Protein AF-A0A1W2FFI4-F1 (afdb_monomer_lite)

Sequence (174 aa):
MKVTRVAYSRNLNTGKYARLLEQARRLGRVRSEVWQRYGSVSGARLSDRQIRDRWMAVGIATQFGVLANAWKETVRDAVADITANRAAAKTQARKAVNRRVADTAERKRLFAALKTDTWAEDPLLSRRMRKHWKRGRNRTHNQIVVRSDQYRTFTLTDGGKTSGSPFPAWNGAS

Secondary structure (DSSP, 8-state):
---------SS--HHHHHHHHHHHHHHHHHHHHHHHHHSSGGGTT--HHHHHHHHHHHTGGGGG-S-HHHHHHHHHHHHHHHHHHHHHHHHHHHHHHHHH---HHHHHHHHHHHHTT-TTTSHHHHHHHHHHS--------S-----GGGS------TTS---SPPPPP-----

Radius of gyration: 21.82 Å; chains: 1; bounding box: 56×47×59 Å

pLDDT: mean 83.12, std 17.47, range [33.25, 96.94]

Structure (mmCIF, N/CA/C/O backbone):
data_AF-A0A1W2FFI4-F1
#
_entry.id   AF-A0A1W2FFI4-F1
#
loop_
_atom_site.group_PDB
_atom_site.id
_atom_site.type_symbol
_atom_site.label_atom_id
_atom_site.label_alt_id
_atom_site.label_comp_id
_atom_site.label_asym_id
_atom_site.label_entity_id
_atom_site.label_seq_id
_atom_site.pdbx_PDB_ins_code
_atom_site.Cartn_x
_atom_site.Cartn_y
_atom_site.Cartn_z
_atom_site.occupancy
_atom_site.B_iso_or_equiv
_atom_site.auth_seq_id
_atom_site.auth_comp_id
_atom_site.auth_asym_id
_atom_site.auth_atom_id
_atom_site.pdbx_PDB_model_num
ATOM 1 N N . MET A 1 1 ? 14.562 14.686 5.578 1.00 40.00 1 MET A N 1
ATOM 2 C CA . MET A 1 1 ? 13.369 14.995 4.756 1.00 40.00 1 MET A CA 1
ATOM 3 C C . MET A 1 1 ? 13.517 14.286 3.409 1.00 40.00 1 MET A C 1
ATOM 5 O O . MET A 1 1 ? 14.504 14.541 2.736 1.00 40.00 1 MET A O 1
ATOM 9 N N . LYS A 1 2 ? 12.637 13.338 3.044 1.00 54.44 2 LYS A N 1
ATOM 10 C CA . LYS A 1 2 ? 12.670 12.690 1.715 1.00 54.44 2 LYS A CA 1
ATOM 11 C C . LYS A 1 2 ? 11.795 13.507 0.765 1.00 54.44 2 LYS A C 1
ATOM 13 O O . LYS A 1 2 ? 10.609 13.654 1.034 1.00 54.44 2 LYS A O 1
ATOM 18 N N . VAL A 1 3 ? 12.380 14.058 -0.295 1.00 64.06 3 VAL A N 1
ATOM 19 C CA . VAL A 1 3 ? 11.657 14.840 -1.309 1.00 64.06 3 VAL A CA 1
ATOM 20 C C . VAL A 1 3 ? 11.534 13.991 -2.567 1.00 64.06 3 VAL A C 1
ATOM 22 O O . VAL A 1 3 ? 12.546 13.650 -3.176 1.00 64.06 3 VAL A O 1
ATOM 25 N N . THR A 1 4 ? 10.307 13.659 -2.962 1.00 67.44 4 THR A N 1
ATOM 26 C CA . THR A 1 4 ? 10.036 13.086 -4.285 1.00 67.44 4 THR A CA 1
ATOM 27 C C . THR A 1 4 ? 10.002 14.227 -5.294 1.00 67.44 4 THR A C 1
ATOM 29 O O . THR A 1 4 ? 9.226 15.167 -5.135 1.00 67.44 4 THR A O 1
ATOM 32 N N . ARG A 1 5 ? 10.851 14.165 -6.324 1.00 72.31 5 ARG A N 1
ATOM 33 C CA . ARG A 1 5 ? 10.857 15.128 -7.433 1.00 72.31 5 ARG A CA 1
ATOM 34 C C . ARG A 1 5 ? 10.353 14.445 -8.698 1.00 72.31 5 ARG A C 1
ATOM 36 O O . ARG A 1 5 ? 10.756 13.321 -8.986 1.00 72.31 5 ARG A O 1
ATOM 43 N N . VAL A 1 6 ? 9.492 15.128 -9.448 1.00 74.81 6 VAL A N 1
ATOM 44 C CA . VAL A 1 6 ? 9.069 14.692 -10.784 1.00 74.81 6 VAL A CA 1
ATOM 45 C C . VAL A 1 6 ? 10.011 15.331 -11.798 1.00 74.81 6 VAL A C 1
ATOM 47 O O . VAL A 1 6 ? 10.161 16.550 -11.814 1.00 74.81 6 VAL A O 1
ATOM 50 N N . ALA A 1 7 ? 10.668 14.508 -12.612 1.00 72.56 7 ALA A N 1
ATOM 51 C CA . ALA A 1 7 ? 11.535 14.964 -13.692 1.00 72.56 7 ALA A CA 1
ATOM 52 C C . ALA A 1 7 ? 10.810 14.843 -15.036 1.00 72.56 7 ALA A C 1
ATOM 54 O O . ALA A 1 7 ? 10.110 13.859 -15.279 1.00 72.56 7 ALA A O 1
ATOM 55 N N . TYR A 1 8 ? 11.020 15.824 -15.914 1.00 72.50 8 TYR A N 1
ATOM 56 C CA . TYR A 1 8 ? 10.478 15.843 -17.271 1.00 72.50 8 TYR A CA 1
ATOM 57 C C . TYR A 1 8 ? 11.622 15.747 -18.281 1.00 72.50 8 TYR A C 1
ATOM 59 O O . TYR A 1 8 ? 12.660 16.385 -18.115 1.00 72.50 8 TYR A O 1
ATOM 67 N N . SER A 1 9 ? 11.440 14.954 -19.336 1.00 71.94 9 SER A N 1
ATOM 68 C CA . SER A 1 9 ? 12.376 14.899 -20.462 1.00 71.94 9 SER A CA 1
ATOM 69 C C . SER A 1 9 ? 11.948 15.866 -21.564 1.00 71.94 9 SER A C 1
ATOM 71 O O . SER A 1 9 ? 10.772 15.884 -21.925 1.00 71.94 9 SER A O 1
ATOM 73 N N . ARG A 1 10 ? 12.899 16.588 -22.164 1.00 75.06 10 ARG A N 1
ATOM 74 C CA . ARG A 1 10 ? 12.689 17.394 -23.378 1.00 75.06 10 ARG A CA 1
ATOM 75 C C . ARG A 1 10 ? 13.380 16.712 -24.563 1.00 75.06 10 ARG A C 1
ATOM 77 O O . ARG A 1 10 ? 14.497 16.230 -24.407 1.00 75.06 10 ARG A O 1
ATOM 84 N N . ASN A 1 11 ? 12.722 16.667 -25.724 1.00 78.25 11 ASN A N 1
ATOM 85 C CA . ASN A 1 11 ? 13.276 16.160 -26.993 1.00 78.25 11 ASN A CA 1
ATOM 86 C C . ASN A 1 11 ? 13.842 14.728 -26.930 1.00 78.25 11 ASN A C 1
ATOM 88 O O . ASN A 1 11 ? 14.919 14.438 -27.454 1.00 78.25 11 ASN A O 1
ATOM 92 N N . LEU A 1 12 ? 13.131 13.810 -26.271 1.00 82.19 12 LEU A N 1
ATOM 93 C CA . LEU A 1 12 ? 13.560 12.417 -26.223 1.00 82.19 12 LEU A CA 1
ATOM 94 C C . LEU A 1 12 ? 13.360 11.756 -27.596 1.00 82.19 12 LEU A C 1
ATOM 96 O O . LEU A 1 12 ? 12.261 11.777 -28.139 1.00 82.19 12 LEU A O 1
ATOM 100 N N . ASN A 1 13 ? 14.412 11.135 -2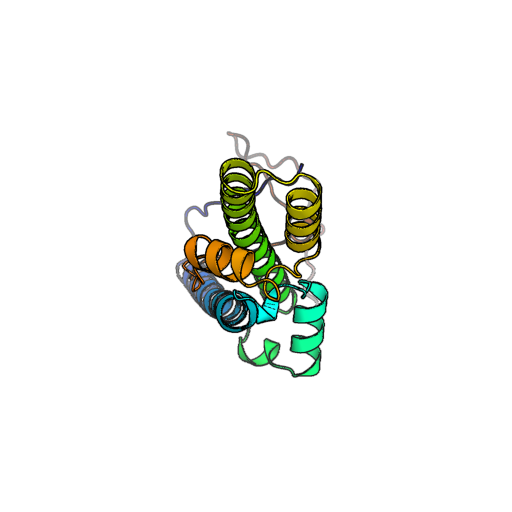8.133 1.00 89.75 13 ASN A N 1
ATOM 101 C CA . ASN A 1 13 ? 14.318 10.333 -29.355 1.00 89.75 13 ASN A CA 1
ATOM 102 C C . ASN A 1 13 ? 13.207 9.269 -29.223 1.00 89.75 13 ASN A C 1
ATOM 104 O O . ASN A 1 13 ? 13.122 8.593 -28.193 1.00 89.75 13 ASN A O 1
ATOM 108 N N . THR A 1 14 ? 12.412 9.081 -30.278 1.00 89.44 14 THR A N 1
ATOM 109 C CA . THR A 1 14 ? 11.262 8.162 -30.323 1.00 89.44 14 THR A CA 1
ATOM 110 C C . THR A 1 14 ? 11.589 6.747 -29.843 1.00 89.44 14 THR A C 1
ATOM 112 O O . THR A 1 14 ? 10.846 6.179 -29.046 1.00 89.44 14 THR A O 1
ATOM 115 N N . GLY A 1 15 ? 12.732 6.186 -30.244 1.00 91.81 15 GLY A N 1
ATOM 116 C CA . GLY A 1 15 ? 13.164 4.856 -29.809 1.00 91.81 15 GLY A CA 1
ATOM 117 C C . GLY A 1 15 ? 13.498 4.799 -28.315 1.00 91.81 15 GLY A C 1
ATOM 118 O O . GLY A 1 15 ? 13.132 3.846 -27.625 1.00 91.81 15 GLY A O 1
ATOM 119 N N . LYS A 1 16 ? 14.136 5.845 -27.772 1.00 88.50 16 LYS A N 1
ATOM 120 C CA . LYS A 1 16 ? 14.391 5.950 -26.323 1.00 88.50 16 LYS A CA 1
ATOM 121 C C . LYS A 1 16 ? 13.082 6.094 -25.545 1.00 88.50 16 LYS A C 1
ATOM 123 O O . LYS A 1 16 ? 12.914 5.441 -24.518 1.00 88.50 16 LYS A O 1
ATOM 128 N N . TYR A 1 17 ? 12.151 6.898 -26.055 1.00 89.88 17 TYR A N 1
ATOM 129 C CA . TYR A 1 17 ? 10.823 7.063 -25.469 1.00 89.88 17 TYR A CA 1
ATOM 130 C C . TYR A 1 17 ? 10.050 5.742 -25.428 1.00 89.88 17 TYR A C 1
ATOM 132 O O . TYR A 1 17 ? 9.580 5.348 -24.363 1.00 89.88 17 TYR A O 1
ATOM 140 N N . ALA A 1 18 ? 10.001 5.008 -26.543 1.00 91.00 18 ALA A N 1
ATOM 141 C CA . ALA A 1 18 ? 9.331 3.712 -26.620 1.00 91.00 18 ALA A CA 1
ATOM 142 C C . ALA A 1 18 ? 9.890 2.707 -25.597 1.00 91.00 18 ALA A C 1
ATOM 144 O O . ALA A 1 18 ? 9.129 2.015 -24.918 1.00 91.00 18 ALA A O 1
ATOM 145 N N . ARG A 1 19 ? 11.219 2.674 -25.411 1.00 91.25 19 ARG A N 1
ATOM 146 C CA . ARG A 1 19 ? 11.865 1.826 -24.394 1.00 91.25 19 ARG A CA 1
ATOM 147 C C . ARG A 1 19 ? 11.462 2.206 -22.968 1.00 91.25 19 ARG A C 1
ATOM 149 O O . ARG A 1 19 ? 11.181 1.316 -22.166 1.00 91.25 19 ARG A O 1
ATOM 156 N N . LEU A 1 20 ? 11.409 3.502 -22.651 1.00 90.69 20 LEU A N 1
ATOM 157 C CA . LEU A 1 20 ? 10.954 3.971 -21.337 1.00 90.69 20 LEU A CA 1
ATOM 158 C C . LEU A 1 20 ? 9.474 3.658 -21.107 1.00 90.69 20 LEU A C 1
ATOM 160 O O . LEU A 1 20 ? 9.116 3.223 -20.016 1.00 90.69 20 LEU A O 1
ATOM 164 N N . LEU A 1 21 ? 8.626 3.825 -22.123 1.00 91.81 21 LEU A N 1
ATOM 165 C CA . LEU A 1 21 ? 7.202 3.510 -22.036 1.00 91.81 21 LEU A CA 1
ATOM 166 C C . LEU A 1 21 ? 6.981 2.021 -21.732 1.00 91.81 21 LEU A C 1
ATOM 168 O O . LEU A 1 21 ? 6.228 1.677 -20.820 1.00 91.81 21 LEU A O 1
ATOM 172 N N . GLU A 1 22 ? 7.679 1.132 -22.443 1.00 93.69 22 GLU A N 1
ATOM 173 C CA . GLU A 1 22 ? 7.581 -0.312 -22.216 1.00 93.69 22 GLU A CA 1
ATOM 174 C C . GLU A 1 22 ? 8.092 -0.705 -20.822 1.00 93.69 22 GLU A C 1
ATOM 176 O O . GLU A 1 22 ? 7.462 -1.507 -20.124 1.00 93.69 22 GLU A O 1
ATOM 181 N N . GLN A 1 23 ? 9.193 -0.098 -20.367 1.00 94.00 23 GLN A N 1
ATOM 182 C CA . GLN A 1 23 ? 9.686 -0.295 -19.006 1.00 94.00 23 GLN A CA 1
ATOM 183 C C . GLN A 1 23 ? 8.663 0.182 -17.966 1.00 94.00 23 GLN A C 1
ATOM 185 O O . GLN A 1 23 ? 8.351 -0.555 -17.030 1.00 94.00 23 GLN A O 1
ATOM 190 N N . ALA A 1 24 ? 8.096 1.376 -18.142 1.00 93.38 24 ALA A N 1
ATOM 191 C CA . ALA A 1 24 ? 7.086 1.934 -17.251 1.00 93.38 24 ALA A CA 1
ATOM 192 C C . ALA A 1 24 ? 5.846 1.031 -17.175 1.00 93.38 24 ALA A C 1
ATOM 194 O O . ALA A 1 24 ? 5.363 0.750 -16.080 1.00 93.38 24 ALA A O 1
ATOM 195 N N . ARG A 1 25 ? 5.393 0.488 -18.312 1.00 94.75 25 ARG A N 1
ATOM 196 C CA . ARG A 1 25 ? 4.276 -0.464 -18.388 1.00 94.75 25 ARG A CA 1
ATOM 197 C C . ARG A 1 25 ? 4.562 -1.763 -17.631 1.00 94.75 25 ARG A C 1
ATOM 199 O O . ARG A 1 25 ? 3.693 -2.277 -16.924 1.00 94.75 25 ARG A O 1
ATOM 206 N N . ARG A 1 26 ? 5.774 -2.319 -17.752 1.00 95.31 26 ARG A N 1
ATOM 207 C CA . ARG A 1 26 ? 6.203 -3.505 -16.979 1.00 95.31 26 ARG A CA 1
ATOM 208 C C . ARG A 1 26 ? 6.225 -3.221 -15.478 1.00 95.31 26 ARG A C 1
ATOM 210 O O . ARG A 1 26 ? 5.702 -4.018 -14.703 1.00 95.31 26 ARG A O 1
ATOM 217 N N . LEU A 1 27 ? 6.736 -2.065 -15.061 1.00 95.69 27 LEU A N 1
ATOM 218 C CA . LEU A 1 27 ? 6.705 -1.649 -13.654 1.00 95.69 27 LEU A CA 1
ATOM 219 C C . LEU A 1 27 ? 5.276 -1.361 -13.165 1.00 95.69 27 LEU A C 1
ATOM 221 O O . LEU A 1 27 ? 4.941 -1.660 -12.021 1.00 95.69 27 LEU A O 1
ATOM 225 N N . GLY A 1 28 ? 4.385 -0.893 -14.039 1.00 94.88 28 GLY A N 1
ATOM 226 C CA . GLY A 1 28 ? 2.953 -0.805 -13.761 1.00 94.88 28 GLY A CA 1
ATOM 227 C C . GLY A 1 28 ? 2.333 -2.160 -13.403 1.00 94.88 28 GLY A C 1
ATOM 228 O O . GLY A 1 28 ? 1.486 -2.226 -12.508 1.00 94.88 28 GLY A O 1
ATOM 229 N N . ARG A 1 29 ? 2.780 -3.256 -14.035 1.00 94.75 29 ARG A N 1
ATOM 230 C CA . ARG A 1 29 ? 2.368 -4.625 -13.676 1.00 94.75 29 ARG A CA 1
ATOM 231 C C . ARG A 1 29 ? 2.898 -5.031 -12.302 1.00 94.75 29 ARG A C 1
ATOM 233 O O . ARG A 1 29 ? 2.106 -5.482 -11.483 1.00 94.75 29 ARG A O 1
ATOM 240 N N . VAL A 1 30 ? 4.174 -4.760 -12.008 1.00 95.19 30 VAL A N 1
ATOM 241 C CA . VAL A 1 30 ? 4.765 -4.973 -10.669 1.00 95.19 30 VAL A CA 1
ATOM 242 C C . VAL A 1 30 ? 3.935 -4.277 -9.588 1.00 95.19 30 VAL A C 1
ATOM 244 O O . VAL A 1 30 ? 3.507 -4.914 -8.628 1.00 95.19 30 VAL A O 1
ATOM 247 N N . ARG A 1 31 ? 3.651 -2.979 -9.759 1.00 95.06 31 ARG A N 1
ATOM 248 C CA . ARG A 1 31 ? 2.853 -2.200 -8.800 1.00 95.06 31 ARG A CA 1
ATOM 249 C C . ARG A 1 31 ? 1.446 -2.780 -8.635 1.00 95.06 31 ARG A C 1
ATOM 251 O O . ARG A 1 31 ? 0.946 -2.865 -7.515 1.00 95.06 31 ARG A O 1
ATOM 258 N N . SER A 1 32 ? 0.816 -3.199 -9.730 1.00 93.69 32 SER A N 1
ATOM 259 C CA . SER A 1 32 ? -0.518 -3.817 -9.701 1.00 93.69 32 SER A CA 1
ATOM 260 C C . SER A 1 32 ? -0.523 -5.128 -8.917 1.00 93.69 32 SER A C 1
ATOM 262 O O . SER A 1 32 ? -1.400 -5.320 -8.079 1.00 93.69 32 SER A O 1
ATOM 264 N N . GLU A 1 33 ? 0.497 -5.964 -9.106 1.00 93.88 33 GLU A N 1
ATOM 265 C CA . GLU A 1 33 ? 0.656 -7.229 -8.388 1.00 93.88 33 GLU A CA 1
ATOM 266 C C . GLU A 1 33 ? 0.836 -7.011 -6.878 1.00 93.88 33 GLU A C 1
ATOM 268 O O . GLU A 1 33 ? 0.224 -7.701 -6.058 1.00 93.88 33 GLU A O 1
ATOM 273 N N . VAL A 1 34 ? 1.624 -6.000 -6.490 1.00 93.94 34 VAL A N 1
ATOM 274 C CA . VAL A 1 34 ? 1.802 -5.626 -5.078 1.00 93.94 34 VAL A CA 1
ATOM 275 C C . VAL A 1 34 ? 0.471 -5.200 -4.458 1.00 93.94 34 VAL A C 1
ATOM 277 O O . VAL A 1 34 ? 0.108 -5.695 -3.392 1.00 93.94 34 VAL A O 1
ATOM 280 N N . TRP A 1 35 ? -0.290 -4.331 -5.128 1.00 93.25 35 TRP A N 1
ATOM 281 C CA . TRP A 1 35 ? -1.609 -3.909 -4.646 1.00 93.25 35 TRP A CA 1
ATOM 282 C C . TRP A 1 35 ? -2.608 -5.066 -4.572 1.00 93.25 35 TRP A C 1
ATOM 284 O O . TRP A 1 35 ? -3.358 -5.162 -3.602 1.00 93.25 35 TRP A O 1
ATOM 294 N N . GLN A 1 36 ? -2.600 -5.970 -5.551 1.00 91.88 36 GLN A N 1
ATOM 295 C CA . GLN A 1 36 ? -3.495 -7.123 -5.575 1.00 91.88 36 GLN A CA 1
ATOM 296 C C . GLN A 1 36 ? -3.226 -8.083 -4.411 1.00 91.88 36 GLN A C 1
ATOM 298 O O . GLN A 1 36 ? -4.166 -8.510 -3.741 1.00 91.88 36 GLN A O 1
ATOM 303 N N . ARG A 1 37 ? -1.955 -8.401 -4.135 1.00 91.56 37 ARG A N 1
ATOM 304 C CA . ARG A 1 37 ? -1.584 -9.366 -3.085 1.00 91.56 37 ARG A CA 1
ATOM 305 C C . ARG A 1 37 ? -1.561 -8.760 -1.684 1.00 91.56 37 ARG A C 1
ATOM 307 O O . ARG A 1 37 ? -1.923 -9.432 -0.715 1.00 91.56 37 ARG A O 1
ATOM 314 N N . TYR A 1 38 ? -1.123 -7.506 -1.571 1.00 92.00 38 TYR A N 1
ATOM 315 C CA . TYR A 1 38 ? -0.751 -6.887 -0.295 1.00 92.00 38 TYR A CA 1
ATOM 316 C C . TYR A 1 38 ? -1.514 -5.595 0.021 1.00 92.00 38 TYR A C 1
ATOM 318 O O . TYR A 1 38 ? -1.407 -5.084 1.131 1.00 92.00 38 TYR A O 1
ATOM 326 N N . GLY A 1 39 ? -2.350 -5.087 -0.888 1.00 89.56 39 GLY A N 1
ATOM 327 C CA . GLY A 1 39 ? -3.198 -3.905 -0.666 1.00 89.56 39 GLY A CA 1
ATOM 328 C C . GLY A 1 39 ? -4.408 -4.145 0.247 1.00 89.56 39 GLY A C 1
ATOM 329 O O . GLY A 1 39 ? -5.336 -3.336 0.283 1.00 89.56 39 GLY A O 1
ATOM 330 N N . SER A 1 40 ? -4.432 -5.274 0.955 1.00 87.69 40 SER A N 1
ATOM 331 C CA . SER A 1 40 ? -5.508 -5.695 1.849 1.00 87.69 40 SER A CA 1
ATOM 332 C C . SER A 1 40 ? -4.945 -6.148 3.202 1.00 87.69 40 SER A C 1
ATOM 334 O O . SER A 1 40 ? -3.743 -6.059 3.446 1.00 87.69 40 SER A O 1
ATOM 336 N N . VAL A 1 41 ? -5.808 -6.648 4.095 1.00 85.50 41 VAL A N 1
ATOM 337 C CA . VAL A 1 41 ? -5.419 -7.151 5.428 1.00 85.50 41 VAL A CA 1
ATOM 338 C C . VAL A 1 41 ? -4.271 -8.168 5.344 1.00 85.50 41 VAL A C 1
ATOM 340 O O . VAL A 1 41 ? -3.389 -8.144 6.195 1.00 85.50 41 VAL A O 1
ATOM 343 N N . SER A 1 42 ? -4.226 -8.985 4.284 1.00 83.31 42 SER A N 1
ATOM 344 C CA . SER A 1 42 ? -3.161 -9.969 4.022 1.00 83.31 42 SER A CA 1
ATOM 345 C C . SER A 1 42 ? -1.753 -9.369 4.001 1.00 83.31 42 SER A C 1
ATOM 347 O O . SER A 1 42 ? -0.801 -10.001 4.449 1.00 83.31 42 SER A O 1
ATOM 349 N N . GLY A 1 43 ? -1.607 -8.147 3.486 1.00 83.50 43 GLY A N 1
ATOM 350 C CA . GLY A 1 43 ? -0.332 -7.440 3.429 1.00 83.50 43 GLY A CA 1
ATOM 351 C C . GLY A 1 43 ? -0.068 -6.564 4.643 1.00 83.50 43 GLY A C 1
ATOM 352 O O . GLY A 1 43 ? 0.973 -5.917 4.704 1.00 83.50 43 GLY A O 1
ATOM 353 N N . ALA A 1 44 ? -0.985 -6.503 5.615 1.00 83.19 44 ALA A N 1
ATOM 354 C CA . ALA A 1 44 ? -0.931 -5.446 6.610 1.00 83.19 44 ALA A CA 1
ATOM 355 C C . ALA A 1 44 ? 0.299 -5.536 7.535 1.00 83.19 44 ALA A C 1
ATOM 357 O O . ALA A 1 44 ? 0.817 -4.510 7.974 1.00 83.19 44 ALA A O 1
ATOM 358 N N . ARG A 1 45 ? 0.795 -6.746 7.792 1.00 85.88 45 ARG A N 1
ATOM 359 C CA . ARG A 1 45 ? 1.952 -6.986 8.667 1.00 85.88 45 ARG A CA 1
ATOM 360 C C . ARG A 1 45 ? 3.256 -7.231 7.907 1.00 85.88 45 ARG A C 1
ATOM 362 O O . ARG A 1 45 ? 4.266 -7.530 8.532 1.00 85.88 45 AR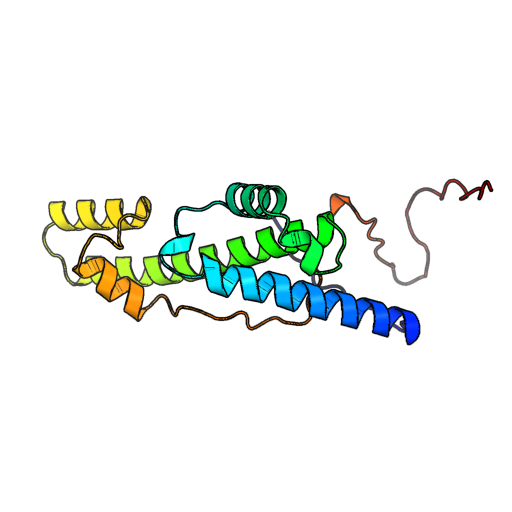G A O 1
ATOM 369 N N . LEU A 1 46 ? 3.242 -7.127 6.578 1.00 90.25 46 LEU A N 1
ATOM 370 C CA . LEU A 1 46 ? 4.415 -7.391 5.752 1.00 90.25 46 LEU A CA 1
ATOM 371 C C . LEU A 1 46 ? 5.172 -6.099 5.445 1.00 90.25 46 LEU A C 1
ATOM 373 O O . LEU A 1 46 ? 4.587 -5.094 5.047 1.00 90.25 46 LEU A O 1
ATOM 377 N N . SER A 1 47 ? 6.490 -6.156 5.599 1.00 91.50 47 SER A N 1
ATOM 378 C CA . SER A 1 47 ? 7.412 -5.116 5.142 1.00 91.50 47 SER A CA 1
ATOM 379 C C . SER A 1 47 ? 7.760 -5.279 3.660 1.00 91.50 47 SER A C 1
ATOM 381 O O . SER A 1 47 ? 7.686 -6.375 3.095 1.00 91.50 47 SER A O 1
ATOM 383 N N . ASP A 1 48 ? 8.219 -4.195 3.029 1.00 92.12 48 ASP A N 1
ATOM 384 C CA . ASP A 1 48 ? 8.730 -4.223 1.655 1.00 92.12 48 ASP A CA 1
ATOM 385 C C . ASP A 1 48 ? 9.905 -5.201 1.506 1.00 92.12 48 ASP A C 1
ATOM 387 O O . ASP A 1 48 ? 10.045 -5.844 0.468 1.00 92.12 48 ASP A O 1
ATOM 391 N N . ARG A 1 49 ? 10.745 -5.346 2.540 1.00 93.94 49 ARG A N 1
ATOM 392 C CA . ARG A 1 49 ? 11.848 -6.315 2.558 1.00 93.94 49 ARG A CA 1
ATOM 393 C C . ARG A 1 49 ? 11.327 -7.749 2.485 1.00 93.94 49 ARG A C 1
ATOM 395 O O . ARG A 1 49 ? 11.711 -8.469 1.574 1.00 93.94 49 ARG A O 1
ATOM 402 N N . GLN A 1 50 ? 10.387 -8.122 3.354 1.00 95.31 50 GLN A N 1
ATOM 403 C CA . GLN A 1 50 ? 9.797 -9.467 3.358 1.00 95.31 50 GLN A CA 1
ATOM 404 C C . GLN A 1 50 ? 9.114 -9.812 2.027 1.00 95.31 50 GLN A C 1
ATOM 406 O O . GLN A 1 50 ? 9.232 -10.935 1.541 1.00 95.31 50 GLN A O 1
ATOM 411 N N . ILE A 1 51 ? 8.416 -8.848 1.414 1.00 94.50 51 ILE A N 1
ATOM 412 C CA . ILE A 1 51 ? 7.786 -9.047 0.101 1.00 94.50 51 ILE A CA 1
ATOM 413 C C . ILE A 1 51 ? 8.848 -9.294 -0.976 1.00 94.50 51 ILE A C 1
ATOM 415 O O . ILE A 1 51 ? 8.721 -10.242 -1.751 1.00 94.50 51 ILE A O 1
ATOM 419 N N . ARG A 1 52 ? 9.909 -8.476 -1.011 1.00 94.56 52 ARG A N 1
ATOM 420 C CA . ARG A 1 52 ? 11.010 -8.628 -1.975 1.00 94.56 52 ARG A CA 1
ATOM 421 C C . ARG A 1 52 ? 11.735 -9.959 -1.804 1.00 94.56 52 ARG A C 1
ATOM 423 O O . ARG A 1 52 ? 11.956 -10.636 -2.803 1.00 94.56 52 ARG A O 1
ATOM 430 N N . ASP A 1 53 ? 12.047 -10.349 -0.573 1.00 94.75 53 ASP A N 1
ATOM 431 C CA . ASP A 1 53 ? 12.729 -11.612 -0.268 1.00 94.75 53 ASP A CA 1
ATOM 432 C C . ASP A 1 53 ? 11.883 -12.809 -0.724 1.00 94.75 53 ASP A C 1
ATOM 434 O O . ASP A 1 53 ? 12.381 -13.696 -1.418 1.00 94.75 53 ASP A O 1
ATOM 438 N N . ARG A 1 54 ? 10.566 -12.775 -0.474 1.00 94.56 54 ARG A N 1
ATOM 439 C CA . ARG A 1 54 ? 9.632 -13.795 -0.972 1.00 94.56 54 ARG A CA 1
ATOM 440 C C . ARG A 1 54 ? 9.586 -13.858 -2.500 1.00 94.56 54 ARG A C 1
ATOM 442 O O . ARG A 1 54 ? 9.530 -14.944 -3.066 1.00 94.56 54 ARG A O 1
ATOM 449 N N . TRP A 1 55 ? 9.579 -12.715 -3.182 1.00 94.88 55 TRP A N 1
ATOM 450 C CA . TRP A 1 55 ? 9.538 -12.678 -4.648 1.00 94.88 55 TRP A CA 1
ATOM 451 C C . TRP A 1 55 ? 10.837 -13.165 -5.287 1.00 94.88 55 TRP A C 1
ATOM 453 O O . TRP A 1 55 ? 10.781 -13.759 -6.362 1.00 94.88 55 TRP A O 1
ATOM 463 N N . MET A 1 56 ? 11.982 -12.938 -4.633 1.00 92.88 56 MET A N 1
ATOM 464 C CA . MET A 1 56 ? 13.264 -13.505 -5.055 1.00 92.88 56 MET A CA 1
ATOM 465 C C . MET A 1 56 ? 13.274 -15.023 -4.874 1.00 92.88 56 MET A C 1
ATOM 467 O O . MET A 1 56 ? 13.601 -15.725 -5.823 1.00 92.88 56 MET A O 1
ATOM 471 N N . ALA A 1 57 ? 12.843 -15.525 -3.713 1.00 93.31 57 ALA A N 1
ATOM 472 C CA . ALA A 1 57 ? 12.815 -16.960 -3.428 1.00 93.31 57 ALA A CA 1
ATOM 473 C C . ALA A 1 57 ? 11.913 -17.751 -4.393 1.00 93.31 57 ALA A C 1
ATOM 475 O O . ALA A 1 57 ? 12.268 -18.842 -4.817 1.00 93.31 57 ALA A O 1
ATOM 476 N N . VAL A 1 58 ? 10.755 -17.191 -4.763 1.00 92.38 58 VAL A N 1
ATOM 477 C CA . VAL A 1 58 ? 9.793 -17.843 -5.676 1.00 92.38 58 VAL A CA 1
ATOM 478 C C . VAL A 1 58 ? 10.094 -17.537 -7.154 1.00 92.38 58 VAL A C 1
ATOM 480 O O . VAL A 1 58 ? 9.487 -18.115 -8.048 1.00 92.38 58 VAL A O 1
ATOM 483 N N . GLY A 1 59 ? 11.001 -16.603 -7.447 1.00 89.88 59 GLY A N 1
ATOM 484 C CA . GLY A 1 59 ? 11.359 -16.234 -8.820 1.00 89.88 59 GLY A CA 1
ATOM 485 C C . GLY A 1 59 ? 10.303 -15.417 -9.577 1.00 89.88 59 GLY A C 1
ATOM 486 O O . GLY A 1 59 ? 10.477 -15.158 -10.760 1.00 89.88 59 GLY A O 1
ATOM 487 N N . ILE A 1 60 ? 9.236 -14.936 -8.929 1.00 88.38 60 ILE A N 1
ATOM 488 C CA . ILE A 1 60 ? 8.160 -14.157 -9.588 1.00 88.38 60 ILE A CA 1
ATOM 489 C C . ILE A 1 60 ? 8.715 -12.906 -10.278 1.00 88.38 60 ILE A C 1
ATOM 491 O O . ILE A 1 60 ? 8.232 -12.491 -11.329 1.00 88.38 60 ILE A O 1
ATOM 495 N N . ALA A 1 61 ? 9.758 -12.305 -9.703 1.00 83.69 61 ALA A N 1
ATOM 496 C CA . ALA A 1 61 ? 10.334 -11.072 -10.217 1.00 83.69 61 ALA A CA 1
ATOM 497 C C . ALA A 1 61 ? 10.909 -11.193 -11.645 1.00 83.69 61 ALA A C 1
ATOM 499 O O . ALA A 1 61 ? 10.958 -10.191 -12.362 1.00 83.69 61 ALA A O 1
ATOM 500 N N . THR A 1 62 ? 11.319 -12.393 -12.077 1.00 88.38 62 THR A N 1
ATOM 501 C CA . THR A 1 62 ? 11.885 -12.617 -13.420 1.00 88.38 62 THR A CA 1
ATOM 502 C C . THR A 1 62 ? 10.826 -12.478 -14.514 1.00 88.38 62 THR A C 1
ATOM 504 O O . THR A 1 62 ? 11.120 -11.981 -15.601 1.00 88.38 62 THR A O 1
ATOM 507 N N . GLN A 1 63 ? 9.568 -12.798 -14.198 1.00 91.38 63 GLN A N 1
ATOM 508 C CA . GLN A 1 63 ? 8.435 -12.762 -15.128 1.00 91.38 63 GLN A CA 1
ATOM 509 C C . GLN A 1 63 ? 8.107 -11.343 -15.616 1.00 91.38 63 GLN A C 1
ATOM 511 O O . GLN A 1 63 ? 7.501 -11.165 -16.672 1.00 91.38 63 GLN A O 1
ATOM 516 N N . PHE A 1 64 ? 8.517 -10.308 -14.877 1.00 90.94 64 PHE A N 1
ATOM 517 C CA . PHE A 1 64 ? 8.259 -8.920 -15.265 1.00 90.94 64 PHE A CA 1
ATOM 518 C C . PHE A 1 64 ? 9.205 -8.401 -16.353 1.00 90.94 64 PHE A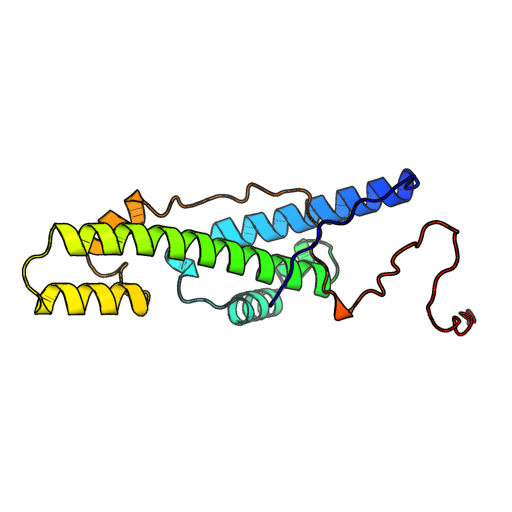 C 1
ATOM 520 O O . PHE A 1 64 ? 8.913 -7.364 -16.950 1.00 90.94 64 PHE A O 1
ATOM 527 N N . GLY A 1 65 ? 10.330 -9.080 -16.614 1.00 91.62 65 GLY A N 1
ATOM 528 C CA . GLY A 1 65 ? 11.294 -8.675 -17.641 1.00 91.62 65 GLY A CA 1
ATOM 529 C C . GLY A 1 65 ? 11.870 -7.272 -17.414 1.00 91.62 65 GLY A C 1
ATOM 530 O O . GLY A 1 65 ? 11.982 -6.488 -18.359 1.00 91.62 65 GLY A O 1
ATOM 531 N N . VAL A 1 66 ? 12.172 -6.919 -16.163 1.00 91.88 66 VAL A N 1
ATOM 532 C CA . VAL A 1 66 ? 12.768 -5.630 -15.772 1.00 91.88 66 VAL A CA 1
ATOM 533 C C . VAL A 1 66 ? 13.983 -5.847 -14.878 1.00 91.88 66 VAL A C 1
ATOM 535 O O . VAL A 1 66 ? 14.094 -6.863 -14.194 1.00 91.88 66 VAL A O 1
ATOM 538 N N . LEU A 1 67 ? 14.882 -4.861 -14.855 1.00 90.50 67 LEU A N 1
ATOM 539 C CA . LEU A 1 67 ? 16.083 -4.902 -14.023 1.00 90.50 67 LEU A CA 1
ATOM 540 C C . LEU A 1 67 ? 15.745 -5.058 -12.537 1.00 90.50 67 LEU A C 1
ATOM 542 O O . LEU A 1 67 ? 14.758 -4.503 -12.043 1.00 90.50 67 LEU A O 1
ATOM 546 N N . ALA A 1 68 ? 16.630 -5.751 -11.815 1.00 90.06 68 ALA A N 1
ATOM 547 C CA . ALA A 1 68 ? 16.433 -6.082 -10.409 1.00 90.06 68 ALA A CA 1
ATOM 548 C C . ALA A 1 68 ? 16.151 -4.851 -9.533 1.00 90.06 68 ALA A C 1
ATOM 550 O O . ALA A 1 68 ? 15.234 -4.853 -8.714 1.00 90.06 68 ALA A O 1
ATOM 551 N N . ASN A 1 69 ? 16.910 -3.774 -9.736 1.00 90.81 69 ASN A N 1
ATOM 552 C CA . ASN A 1 69 ? 16.732 -2.538 -8.976 1.00 90.81 69 ASN A CA 1
ATOM 553 C C . ASN A 1 69 ? 15.372 -1.887 -9.263 1.00 90.81 69 ASN A C 1
ATOM 555 O O . ASN A 1 69 ? 14.691 -1.468 -8.332 1.00 90.81 69 ASN A O 1
ATOM 559 N N . ALA A 1 70 ? 14.934 -1.868 -10.524 1.00 91.44 70 ALA A N 1
ATOM 560 C CA . ALA A 1 70 ? 13.706 -1.188 -10.928 1.00 91.44 70 ALA A CA 1
ATOM 561 C C . ALA A 1 70 ? 12.452 -1.810 -10.291 1.00 91.44 70 ALA A C 1
ATOM 563 O O . ALA A 1 70 ? 11.606 -1.088 -9.755 1.00 91.44 70 ALA A O 1
ATOM 564 N N . TRP A 1 71 ? 12.330 -3.145 -10.291 1.00 94.31 71 TRP A N 1
ATOM 565 C CA . TRP A 1 71 ? 11.184 -3.782 -9.633 1.00 94.31 71 TRP A CA 1
ATOM 566 C C . TRP A 1 71 ? 11.272 -3.675 -8.108 1.00 94.31 71 TRP A C 1
ATOM 568 O O . TRP A 1 71 ? 10.246 -3.452 -7.471 1.00 94.31 71 TRP A O 1
ATOM 578 N N . LYS A 1 72 ? 12.470 -3.765 -7.509 1.00 94.25 72 LYS A N 1
ATOM 579 C CA . LYS A 1 72 ? 12.649 -3.621 -6.052 1.00 94.25 72 LYS A CA 1
ATOM 580 C C . LYS A 1 72 ? 12.217 -2.240 -5.562 1.00 94.25 72 LYS A C 1
ATOM 582 O O . LYS A 1 72 ? 11.532 -2.152 -4.544 1.00 94.25 72 LYS A O 1
ATOM 587 N N . GLU A 1 73 ? 12.581 -1.183 -6.283 1.00 93.44 73 GLU A N 1
ATOM 588 C CA . GLU A 1 73 ? 12.139 0.177 -5.961 1.00 93.44 73 GLU A CA 1
ATOM 589 C C . GLU A 1 73 ? 10.641 0.360 -6.178 1.00 93.44 73 GLU A C 1
ATOM 591 O O . GLU A 1 73 ? 9.972 0.955 -5.340 1.00 93.44 73 GLU A O 1
ATOM 596 N N . THR A 1 74 ? 10.086 -0.231 -7.236 1.00 94.44 74 THR A N 1
ATOM 597 C CA . THR A 1 74 ? 8.637 -0.193 -7.478 1.00 94.44 74 THR A CA 1
ATOM 598 C C . THR A 1 74 ? 7.852 -0.913 -6.377 1.00 94.44 74 THR A C 1
ATOM 600 O O . THR A 1 74 ? 6.804 -0.430 -5.961 1.00 94.44 74 THR A O 1
ATOM 603 N N . VAL A 1 75 ? 8.357 -2.039 -5.854 1.00 94.94 75 VAL A N 1
ATOM 604 C CA . VAL A 1 75 ? 7.749 -2.728 -4.702 1.00 94.94 75 VAL A CA 1
ATOM 605 C C . VAL A 1 75 ? 7.795 -1.847 -3.459 1.00 94.94 75 VAL A C 1
ATOM 607 O O . VAL A 1 75 ? 6.786 -1.716 -2.771 1.00 94.94 75 VAL A O 1
ATOM 610 N N . ARG A 1 76 ? 8.941 -1.221 -3.172 1.00 93.69 76 ARG A N 1
ATOM 611 C CA . ARG A 1 76 ? 9.085 -0.324 -2.019 1.00 93.69 76 ARG A CA 1
ATOM 612 C C . ARG A 1 76 ? 8.115 0.855 -2.094 1.00 93.69 76 ARG A C 1
ATOM 614 O O . ARG A 1 76 ? 7.436 1.135 -1.110 1.00 93.69 76 ARG A O 1
ATOM 621 N N . ASP A 1 77 ? 8.055 1.512 -3.247 1.00 92.88 77 ASP A N 1
ATOM 622 C CA . ASP A 1 77 ? 7.144 2.621 -3.541 1.00 92.88 77 ASP A CA 1
ATOM 623 C C . ASP A 1 77 ? 5.678 2.204 -3.347 1.00 92.88 77 ASP A C 1
ATOM 625 O O . ASP A 1 77 ? 4.959 2.783 -2.536 1.00 92.88 77 ASP A O 1
ATOM 629 N N . ALA A 1 78 ? 5.266 1.093 -3.965 1.00 93.31 78 ALA A N 1
ATOM 630 C CA . ALA A 1 78 ? 3.909 0.567 -3.840 1.00 93.31 78 ALA A CA 1
ATOM 631 C C . ALA A 1 78 ? 3.527 0.208 -2.389 1.00 93.31 78 ALA A C 1
ATOM 633 O O . ALA A 1 78 ? 2.406 0.469 -1.953 1.00 93.31 78 ALA A O 1
ATOM 634 N N . VAL A 1 79 ? 4.447 -0.380 -1.617 1.00 93.31 79 VAL A N 1
ATOM 635 C CA . VAL A 1 79 ? 4.220 -0.706 -0.197 1.00 93.31 79 VAL A CA 1
ATOM 636 C C . VAL A 1 79 ? 4.111 0.560 0.657 1.00 93.31 79 VAL A C 1
ATOM 638 O O . VAL A 1 79 ? 3.292 0.606 1.583 1.00 93.31 79 VAL A O 1
ATOM 641 N N . ALA A 1 80 ? 4.891 1.599 0.349 1.00 91.81 80 ALA A N 1
ATOM 642 C CA . ALA A 1 80 ? 4.777 2.894 1.009 1.00 91.81 80 ALA A CA 1
ATOM 643 C C . ALA A 1 80 ? 3.400 3.528 0.750 1.00 91.81 80 ALA A C 1
ATOM 645 O O . ALA A 1 80 ? 2.743 3.948 1.706 1.00 91.81 80 ALA A O 1
ATOM 646 N N . ASP A 1 81 ? 2.910 3.489 -0.491 1.00 91.19 81 ASP A N 1
ATOM 647 C CA . ASP A 1 81 ? 1.574 3.977 -0.852 1.00 91.19 81 ASP A CA 1
ATOM 648 C C . ASP A 1 81 ? 0.455 3.212 -0.129 1.00 91.19 81 ASP A C 1
ATOM 650 O O . ASP A 1 81 ? -0.462 3.817 0.437 1.00 91.19 81 ASP A O 1
ATOM 654 N N . ILE A 1 82 ? 0.536 1.876 -0.086 1.00 91.56 82 ILE A N 1
ATOM 655 C CA . ILE A 1 82 ? -0.408 1.029 0.665 1.00 91.56 82 ILE A CA 1
ATOM 656 C C . ILE A 1 82 ? -0.412 1.421 2.146 1.00 91.56 82 ILE A C 1
ATOM 658 O O . ILE A 1 82 ? -1.475 1.556 2.762 1.00 91.56 82 ILE A O 1
ATOM 662 N N . THR A 1 83 ? 0.774 1.627 2.720 1.00 91.38 83 THR A N 1
ATOM 663 C CA . THR A 1 83 ? 0.945 1.996 4.129 1.00 91.38 83 THR A CA 1
ATOM 664 C C . THR A 1 83 ? 0.349 3.371 4.417 1.00 91.38 83 THR A C 1
ATOM 666 O O . THR A 1 83 ? -0.368 3.522 5.410 1.00 91.38 83 THR A O 1
ATOM 669 N N . ALA A 1 84 ? 0.579 4.351 3.542 1.00 91.50 84 ALA A N 1
ATOM 670 C CA . ALA A 1 84 ? 0.009 5.690 3.648 1.00 91.50 84 ALA A CA 1
ATOM 671 C C . ALA A 1 84 ? -1.525 5.660 3.552 1.00 91.50 84 ALA A C 1
ATOM 673 O O . ALA A 1 84 ? -2.215 6.234 4.398 1.00 91.50 84 ALA A O 1
ATOM 674 N N . ASN A 1 85 ? 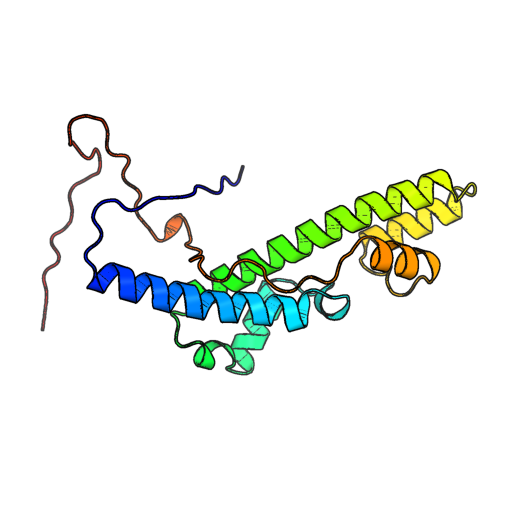-2.071 4.914 2.587 1.00 91.12 85 ASN A N 1
ATOM 675 C CA . ASN A 1 85 ? -3.514 4.729 2.429 1.00 91.12 85 ASN A CA 1
ATOM 676 C C . ASN A 1 85 ? -4.139 4.097 3.688 1.00 91.12 85 ASN A C 1
ATOM 678 O O . ASN A 1 85 ? -5.121 4.603 4.240 1.00 91.12 85 ASN A O 1
ATOM 682 N N . ARG A 1 86 ? -3.515 3.041 4.220 1.00 92.12 86 ARG A N 1
ATOM 683 C CA . ARG A 1 86 ? -3.949 2.409 5.471 1.00 92.12 86 ARG A CA 1
ATOM 684 C C . ARG A 1 86 ? -3.871 3.369 6.657 1.00 92.12 86 ARG A C 1
ATOM 686 O O . ARG A 1 86 ? -4.792 3.398 7.472 1.00 92.12 86 ARG A O 1
ATOM 693 N N . ALA A 1 87 ? -2.795 4.142 6.784 1.00 92.62 87 ALA A N 1
ATOM 694 C CA . ALA A 1 87 ? -2.641 5.118 7.859 1.00 92.62 87 ALA A CA 1
ATOM 695 C C . ALA A 1 87 ? -3.751 6.182 7.815 1.00 92.62 87 ALA A C 1
ATOM 697 O O . ALA A 1 87 ? -4.344 6.489 8.851 1.00 92.62 87 ALA A O 1
ATOM 698 N N . ALA A 1 88 ? -4.117 6.663 6.622 1.00 92.94 88 ALA A N 1
ATOM 699 C CA . ALA A 1 88 ? -5.246 7.573 6.442 1.00 92.94 88 ALA A CA 1
ATOM 700 C C . ALA A 1 88 ? -6.574 6.948 6.913 1.00 92.94 88 ALA A C 1
ATOM 702 O O . ALA A 1 88 ? -7.352 7.594 7.622 1.00 92.94 88 ALA A O 1
ATOM 703 N N . ALA A 1 89 ? -6.811 5.669 6.606 1.00 93.56 89 ALA A N 1
ATOM 704 C CA . ALA A 1 89 ? -7.981 4.946 7.103 1.00 93.56 89 ALA A CA 1
ATOM 705 C C . ALA A 1 89 ? -7.974 4.782 8.635 1.00 93.56 89 ALA A C 1
ATOM 707 O O . ALA A 1 89 ? -9.002 5.010 9.280 1.00 93.56 89 ALA A O 1
ATOM 708 N N . LYS A 1 90 ? -6.815 4.470 9.239 1.00 94.69 90 LYS A N 1
ATOM 709 C CA . LYS A 1 90 ? -6.658 4.393 10.704 1.00 94.69 90 LYS A CA 1
ATOM 710 C C . LYS A 1 90 ? -6.991 5.722 11.377 1.00 94.69 90 LYS A C 1
ATOM 712 O O . LYS A 1 90 ? -7.635 5.717 12.422 1.00 94.69 90 LYS A O 1
ATOM 717 N N . THR A 1 91 ? -6.620 6.855 10.785 1.00 96.00 91 THR A N 1
ATOM 718 C CA . THR A 1 91 ? -6.981 8.184 11.307 1.00 96.00 91 THR A CA 1
ATOM 719 C C . THR A 1 91 ? -8.498 8.371 11.378 1.00 96.00 91 THR A C 1
ATOM 721 O O . THR A 1 91 ? -9.015 8.842 12.393 1.00 96.00 91 THR A O 1
ATOM 724 N N . GLN A 1 92 ? -9.238 7.939 10.353 1.00 95.06 92 GLN A N 1
ATOM 725 C CA . GLN A 1 92 ? -10.705 7.990 10.369 1.00 95.06 92 GLN A CA 1
ATOM 726 C C . GLN A 1 92 ? -11.306 7.032 11.407 1.00 95.06 92 GLN A C 1
ATOM 728 O O . GLN A 1 92 ? -12.236 7.403 12.127 1.00 95.06 92 GLN A O 1
ATOM 733 N N . ALA A 1 93 ? -10.740 5.830 11.550 1.00 94.75 93 ALA A N 1
ATOM 734 C CA . ALA A 1 93 ? -11.145 4.882 12.585 1.00 94.75 93 ALA A CA 1
ATOM 735 C C . ALA A 1 93 ? -10.916 5.446 13.999 1.00 94.75 93 ALA A C 1
ATOM 737 O O . ALA A 1 93 ? -11.830 5.397 14.821 1.00 94.75 93 ALA A O 1
ATOM 738 N N . ARG A 1 94 ? -9.762 6.077 14.263 1.00 95.44 94 ARG A N 1
ATOM 739 C CA . ARG A 1 94 ? -9.470 6.745 15.546 1.00 95.44 94 ARG A CA 1
ATOM 740 C C . ARG A 1 94 ? -10.488 7.837 15.866 1.00 95.44 94 ARG A C 1
ATOM 742 O O . ARG A 1 94 ? -11.019 7.863 16.973 1.00 95.44 94 ARG A O 1
ATOM 749 N N . LYS A 1 95 ? -10.829 8.687 14.889 1.00 95.62 95 LYS A N 1
ATOM 750 C CA . LYS A 1 95 ? -11.883 9.709 15.040 1.00 95.62 95 LYS A CA 1
ATOM 751 C C . LYS A 1 95 ? -13.257 9.099 15.338 1.00 95.62 95 LYS A C 1
ATOM 753 O O . LYS A 1 95 ? -14.067 9.708 16.032 1.00 95.62 95 LYS A O 1
ATOM 758 N N . ALA A 1 96 ? -13.565 7.924 14.792 1.00 93.94 96 ALA A N 1
ATOM 759 C CA . ALA A 1 96 ? -14.821 7.234 15.072 1.00 93.94 96 ALA A CA 1
ATOM 760 C C . ALA A 1 96 ? -14.855 6.636 16.486 1.00 93.94 96 ALA A C 1
ATOM 762 O O . ALA A 1 96 ? -15.879 6.762 17.150 1.00 93.94 96 ALA A O 1
ATOM 763 N N . VAL A 1 97 ? -13.751 6.032 16.940 1.00 94.75 97 VAL A N 1
ATOM 764 C CA . VAL A 1 97 ? -13.608 5.500 18.306 1.00 94.75 97 VAL A CA 1
ATOM 765 C C . VAL A 1 97 ? -13.749 6.625 19.329 1.00 94.75 97 VAL A C 1
ATOM 767 O O . VAL A 1 97 ? -14.608 6.537 20.197 1.00 94.75 97 VAL A O 1
ATOM 770 N N . ASN A 1 98 ? -13.010 7.728 19.160 1.00 94.06 98 ASN A N 1
ATOM 771 C CA . ASN A 1 98 ? -13.064 8.875 20.075 1.00 94.06 98 ASN A CA 1
ATOM 772 C C . ASN A 1 98 ? -14.470 9.452 20.270 1.00 94.06 98 ASN A C 1
ATOM 774 O O . ASN A 1 98 ? -14.787 9.909 21.358 1.00 94.06 98 ASN A O 1
ATOM 778 N N . ARG A 1 99 ? -15.303 9.445 19.223 1.00 93.38 99 ARG A N 1
ATOM 779 C CA . ARG A 1 99 ? -16.662 10.003 19.280 1.00 93.38 99 ARG A CA 1
ATOM 780 C C . ARG A 1 99 ? -17.707 9.059 19.868 1.00 93.38 99 ARG A C 1
ATOM 782 O O . ARG A 1 99 ? -18.785 9.523 20.203 1.00 93.38 99 ARG A O 1
ATOM 789 N N . ARG A 1 100 ? -17.459 7.747 19.872 1.00 91.00 100 ARG A N 1
ATOM 790 C CA . ARG A 1 100 ? -18.500 6.738 20.152 1.00 91.00 100 ARG A CA 1
ATOM 791 C C . ARG A 1 100 ? -18.219 5.870 21.369 1.00 91.00 100 ARG A C 1
ATOM 793 O O . ARG A 1 100 ? -19.145 5.247 21.866 1.00 91.00 100 ARG A O 1
ATOM 800 N N . VAL A 1 101 ? -16.966 5.785 21.805 1.00 93.94 101 VAL A N 1
ATOM 801 C CA . VAL A 1 101 ? -16.562 4.957 22.942 1.00 93.94 101 VAL A CA 1
ATOM 802 C C . VAL A 1 101 ? -16.294 5.881 24.123 1.00 93.94 101 VAL A C 1
ATOM 804 O O . VAL A 1 101 ? -15.303 6.612 24.122 1.00 93.94 101 VAL A O 1
ATOM 807 N N . ALA A 1 102 ? -17.215 5.875 25.089 1.00 93.81 102 ALA A N 1
ATOM 808 C CA . ALA A 1 102 ? -17.110 6.670 26.310 1.00 93.81 102 ALA A CA 1
ATOM 809 C C . ALA A 1 102 ? -16.094 6.070 27.293 1.00 93.81 102 ALA A C 1
ATOM 811 O O . ALA A 1 102 ? -15.312 6.811 27.889 1.00 93.81 102 ALA A O 1
ATOM 812 N N . ASP A 1 103 ? -16.060 4.737 27.405 1.00 96.62 103 ASP A N 1
ATOM 813 C CA . ASP A 1 103 ? -15.115 4.051 28.279 1.00 96.62 103 ASP A CA 1
ATOM 814 C C . ASP A 1 103 ? -13.661 4.275 27.830 1.00 96.62 103 ASP A C 1
ATOM 816 O O . ASP A 1 103 ? -13.259 4.033 26.685 1.00 96.62 103 ASP A O 1
ATOM 820 N N . THR A 1 104 ? -12.851 4.751 28.771 1.00 95.50 104 THR A N 1
ATOM 821 C CA . THR A 1 104 ? -11.448 5.075 28.539 1.00 95.50 104 THR A CA 1
ATOM 822 C C . THR A 1 104 ? -10.591 3.822 28.408 1.00 95.50 104 THR A C 1
ATOM 824 O O . THR A 1 104 ? -9.665 3.824 27.587 1.00 95.50 104 THR A O 1
ATOM 827 N N . ALA A 1 105 ? -10.896 2.758 29.157 1.00 96.38 105 ALA A N 1
ATOM 828 C CA . ALA A 1 105 ? -10.146 1.507 29.084 1.00 96.38 105 ALA A CA 1
ATOM 829 C C . ALA A 1 105 ? -10.325 0.855 27.706 1.00 96.38 105 ALA A C 1
ATOM 831 O O . ALA A 1 105 ? -9.340 0.574 27.013 1.00 96.38 105 ALA A O 1
ATOM 832 N N . GLU A 1 106 ? -11.571 0.743 27.247 1.00 96.19 106 GLU A N 1
ATOM 833 C CA . GLU A 1 106 ? -11.898 0.205 25.931 1.00 96.19 106 GLU A CA 1
ATOM 834 C C . GLU A 1 106 ? -11.309 1.051 24.795 1.00 96.19 106 GLU A C 1
ATOM 836 O O . GLU A 1 106 ? -10.688 0.535 23.861 1.00 96.19 106 GLU A O 1
ATOM 841 N N . ARG A 1 107 ? -11.387 2.381 24.892 1.00 96.50 107 ARG A N 1
ATOM 842 C CA . ARG A 1 107 ? -10.748 3.279 23.919 1.00 96.50 107 ARG A CA 1
ATOM 843 C C . ARG A 1 107 ? -9.234 3.052 23.826 1.00 96.50 107 ARG A C 1
ATOM 845 O O . ARG A 1 107 ? -8.689 3.033 22.717 1.00 96.50 107 ARG A O 1
ATOM 852 N N . LYS A 1 108 ? -8.550 2.844 24.957 1.00 96.31 108 LYS A N 1
ATOM 853 C CA . LYS A 1 108 ? -7.109 2.540 24.992 1.00 96.31 108 LYS A CA 1
ATOM 854 C C . LYS A 1 108 ? -6.807 1.197 24.317 1.00 96.31 108 LYS A C 1
ATOM 856 O O . LYS A 1 108 ? -5.884 1.143 23.497 1.00 96.31 108 LYS A O 1
ATOM 861 N N . ARG A 1 109 ? -7.608 0.155 24.581 1.00 96.88 109 ARG A N 1
ATOM 862 C CA . ARG A 1 109 ? -7.508 -1.163 23.919 1.00 96.88 109 ARG A CA 1
ATOM 863 C C . ARG A 1 109 ? -7.630 -1.033 22.398 1.00 96.88 109 ARG A C 1
ATOM 865 O O . ARG A 1 109 ? -6.765 -1.504 21.659 1.00 96.88 109 ARG A O 1
ATOM 872 N N . LEU A 1 110 ? -8.645 -0.311 21.922 1.00 96.94 110 LEU A N 1
ATOM 873 C CA . LEU A 1 110 ? -8.892 -0.099 20.492 1.00 96.94 110 LEU A CA 1
ATOM 874 C C . LEU A 1 110 ? -7.763 0.693 19.808 1.00 96.94 110 LEU A C 1
ATOM 876 O O . LEU A 1 110 ? -7.385 0.410 18.666 1.00 96.94 110 LEU A O 1
ATOM 880 N N . PHE A 1 111 ? -7.174 1.677 20.492 1.00 96.19 111 PHE A N 1
ATOM 881 C CA . PHE A 1 111 ? -6.017 2.409 19.970 1.00 96.19 111 PHE A CA 1
ATOM 882 C C . PHE A 1 111 ? -4.755 1.562 19.891 1.00 96.19 111 PHE A C 1
ATOM 884 O O . PHE A 1 111 ? -4.022 1.681 18.901 1.00 96.19 111 PHE A O 1
ATOM 891 N N . ALA A 1 112 ? -4.523 0.695 20.876 1.00 96.31 112 ALA A N 1
ATOM 892 C CA . ALA A 1 112 ? -3.448 -0.284 20.818 1.00 96.31 112 ALA A CA 1
ATOM 893 C C . ALA A 1 112 ? -3.634 -1.215 19.610 1.00 96.31 112 ALA A C 1
ATOM 895 O O . ALA A 1 112 ? -2.703 -1.359 18.818 1.00 96.31 112 ALA A O 1
ATOM 896 N N . ALA A 1 113 ? -4.850 -1.720 19.381 1.00 95.25 113 ALA A N 1
ATOM 897 C CA . ALA A 1 113 ? -5.136 -2.605 18.252 1.00 95.25 113 ALA A CA 1
ATOM 898 C C . ALA A 1 113 ? -4.921 -1.937 16.876 1.00 95.25 113 ALA A C 1
ATOM 900 O O . ALA A 1 113 ? -4.372 -2.527 15.939 1.00 95.25 113 ALA A O 1
ATOM 901 N N . LEU A 1 114 ? -5.285 -0.654 16.746 1.00 94.38 114 LEU A N 1
ATOM 902 C CA . LEU A 1 114 ? -4.968 0.140 15.553 1.00 94.38 114 LEU A CA 1
ATOM 903 C C . LEU A 1 114 ? -3.458 0.362 15.383 1.00 94.38 114 LEU A C 1
ATOM 905 O O . LEU A 1 114 ? -2.972 0.404 14.249 1.00 94.38 114 LEU A O 1
ATOM 909 N N . LYS A 1 115 ? -2.712 0.531 16.481 1.00 92.12 115 LYS A N 1
ATOM 910 C CA . LYS A 1 115 ? -1.257 0.740 16.457 1.00 92.12 115 LYS A CA 1
ATOM 911 C C . LYS A 1 115 ? -0.509 -0.529 16.039 1.00 92.12 115 LYS A C 1
ATOM 913 O O . LYS A 1 115 ? 0.408 -0.414 15.236 1.00 92.12 115 LYS A O 1
ATOM 918 N N . THR A 1 116 ? -0.923 -1.700 16.521 1.00 90.94 116 THR A N 1
ATOM 919 C CA . THR A 1 116 ? -0.241 -2.988 16.287 1.00 90.94 116 THR A CA 1
ATOM 920 C C . THR A 1 116 ? -0.724 -3.749 15.050 1.00 90.94 116 THR A C 1
ATOM 922 O O . THR A 1 116 ? -0.304 -4.877 14.825 1.00 90.94 116 THR A O 1
ATOM 925 N N . ASP A 1 117 ? -1.606 -3.160 14.234 1.00 90.44 117 ASP A N 1
ATOM 926 C CA . ASP A 1 117 ? -2.188 -3.837 13.063 1.00 90.44 117 ASP A CA 1
ATOM 927 C C . ASP A 1 117 ? 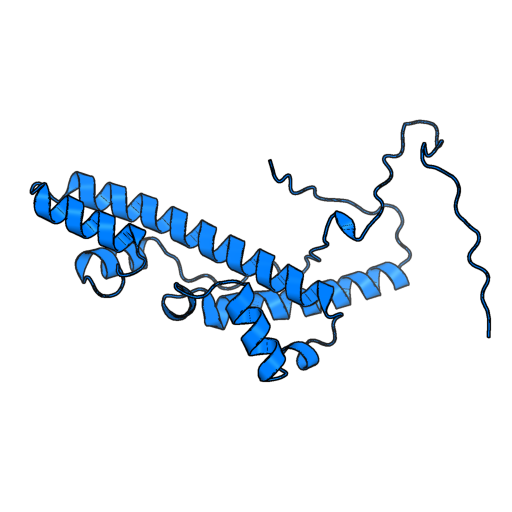-2.929 -5.154 13.411 1.00 90.44 117 ASP A C 1
ATOM 929 O O . ASP A 1 117 ? -2.995 -6.093 12.614 1.00 90.44 117 ASP A O 1
ATOM 933 N N . THR A 1 118 ? -3.534 -5.203 14.604 1.00 92.12 118 THR A N 1
ATOM 934 C CA . THR A 1 118 ? -4.442 -6.273 15.088 1.00 92.12 118 THR A CA 1
ATOM 935 C C . THR A 1 118 ? -5.920 -5.888 14.962 1.00 92.12 118 THR A C 1
ATOM 937 O O . THR A 1 118 ? -6.814 -6.686 15.204 1.00 92.12 118 THR A O 1
ATOM 940 N N . TRP A 1 119 ? -6.209 -4.683 14.468 1.00 92.44 119 TRP A N 1
ATOM 941 C CA . TRP A 1 119 ? -7.561 -4.154 14.250 1.00 92.44 119 TRP A CA 1
ATOM 942 C C . TRP A 1 119 ? -8.481 -5.017 13.366 1.00 92.44 119 TRP A C 1
ATOM 944 O O . TRP A 1 119 ? -9.685 -4.779 13.345 1.00 92.44 119 TRP A O 1
ATOM 954 N N . ALA A 1 120 ? -7.943 -5.965 12.592 1.00 91.25 120 ALA A N 1
ATOM 955 C CA . ALA A 1 120 ? -8.742 -6.871 11.767 1.00 91.25 120 ALA A CA 1
ATOM 956 C C . ALA A 1 120 ? -9.443 -7.964 12.594 1.00 91.25 120 ALA A C 1
ATOM 958 O O . ALA A 1 120 ? -10.473 -8.470 12.153 1.00 91.25 120 ALA A O 1
ATOM 959 N N . GLU A 1 121 ? -8.894 -8.285 13.768 1.00 91.94 121 GLU A N 1
ATOM 960 C CA . GLU A 1 121 ? -9.411 -9.276 14.720 1.00 91.94 121 GLU A CA 1
ATOM 961 C C . GLU A 1 121 ? -10.553 -8.689 15.572 1.00 91.94 121 GLU A C 1
ATOM 963 O O . GLU A 1 121 ? -11.420 -9.415 16.045 1.00 91.94 121 GLU A O 1
ATOM 968 N N . ASP A 1 122 ? -10.603 -7.360 15.716 1.00 94.44 122 ASP A N 1
ATOM 969 C CA . ASP A 1 122 ? -11.661 -6.659 16.444 1.00 94.44 122 ASP A CA 1
ATOM 970 C C . ASP A 1 122 ? -12.866 -6.337 15.527 1.00 94.44 122 ASP A C 1
ATOM 972 O O . ASP A 1 122 ? -12.698 -5.652 14.508 1.00 94.44 122 ASP A O 1
ATOM 976 N N . PRO A 1 123 ? -14.102 -6.762 15.861 1.00 93.69 123 PRO A N 1
ATOM 977 C CA . PRO A 1 123 ? -15.272 -6.558 15.000 1.00 93.69 123 PRO A CA 1
ATOM 978 C C . PRO A 1 123 ? -15.590 -5.086 14.702 1.00 93.69 123 PRO A C 1
ATOM 980 O O . PRO A 1 123 ? -15.934 -4.729 13.564 1.00 93.69 123 PRO A O 1
ATOM 983 N N . LEU A 1 124 ? -15.458 -4.210 15.705 1.00 92.12 124 LEU A N 1
ATOM 984 C CA . LEU A 1 124 ? -15.748 -2.786 15.568 1.00 92.12 124 LEU A CA 1
ATOM 985 C C . LEU A 1 124 ? -14.719 -2.133 14.645 1.00 92.12 124 LEU A C 1
ATOM 987 O O . LEU A 1 124 ? -15.091 -1.471 13.667 1.00 92.12 124 LEU A O 1
ATOM 991 N N . LEU A 1 125 ? -13.431 -2.327 14.925 1.00 94.56 125 LEU A N 1
ATOM 992 C CA . LEU A 1 125 ? -12.354 -1.743 14.134 1.00 94.56 125 LEU A CA 1
ATOM 993 C C . LEU A 1 125 ? -12.313 -2.315 12.724 1.00 94.56 125 LEU A C 1
ATOM 995 O O . LEU A 1 125 ? -12.163 -1.541 11.781 1.00 94.56 125 LEU A O 1
ATOM 999 N N . SER A 1 126 ? -12.536 -3.616 12.548 1.00 93.25 126 SER A N 1
ATOM 1000 C CA . SER A 1 126 ? -12.617 -4.258 11.235 1.00 93.25 126 SER A CA 1
ATOM 1001 C C . SER A 1 126 ? -13.703 -3.619 10.367 1.00 93.25 126 SER A C 1
ATOM 1003 O O . SER A 1 126 ? -13.468 -3.292 9.198 1.00 93.25 126 SER A O 1
ATOM 1005 N N . ARG A 1 127 ? -14.888 -3.339 10.930 1.00 92.81 127 ARG A N 1
ATOM 1006 C CA . ARG A 1 127 ? -15.964 -2.632 10.212 1.00 92.81 127 ARG A CA 1
ATOM 1007 C C . ARG A 1 127 ? -15.578 -1.191 9.870 1.00 92.81 127 ARG A C 1
ATOM 1009 O O . ARG A 1 127 ? -15.833 -0.738 8.753 1.00 92.81 127 ARG A O 1
ATOM 1016 N N . ARG A 1 128 ? -14.951 -0.462 10.800 1.00 92.75 128 ARG A N 1
ATOM 1017 C CA . ARG A 1 128 ? -14.496 0.925 10.564 1.00 92.75 128 ARG A CA 1
ATOM 1018 C C . ARG A 1 128 ? -13.411 0.993 9.500 1.00 92.75 128 ARG A C 1
ATOM 1020 O O . ARG A 1 128 ? -13.506 1.804 8.582 1.00 92.75 128 ARG A O 1
ATOM 1027 N N . MET A 1 129 ? -12.420 0.121 9.600 1.00 93.00 129 MET A N 1
ATOM 1028 C CA . MET A 1 129 ? -11.324 0.033 8.652 1.00 93.00 129 MET A CA 1
ATOM 1029 C C . MET A 1 129 ? -11.839 -0.360 7.276 1.00 93.00 129 MET A C 1
ATOM 1031 O O . MET A 1 129 ? -11.499 0.324 6.328 1.00 93.00 129 MET A O 1
ATOM 1035 N N . ARG A 1 130 ? -12.744 -1.337 7.132 1.00 89.19 130 ARG A N 1
ATOM 1036 C CA . ARG A 1 130 ? -13.347 -1.654 5.819 1.00 89.19 130 ARG A CA 1
ATOM 1037 C C . ARG A 1 130 ? -14.106 -0.483 5.189 1.00 89.19 130 ARG A C 1
ATOM 1039 O O . ARG A 1 130 ? -14.097 -0.347 3.972 1.00 89.19 130 ARG A O 1
ATOM 1046 N N . LYS A 1 131 ? -14.733 0.378 5.998 1.00 90.44 131 LYS A N 1
ATOM 1047 C CA . LYS A 1 131 ? -15.436 1.570 5.496 1.00 90.44 131 LYS A CA 1
ATOM 1048 C C . LYS A 1 131 ? -14.481 2.623 4.921 1.00 90.44 131 LYS A C 1
ATOM 1050 O O . LYS A 1 131 ? -14.824 3.280 3.942 1.00 90.44 131 LYS A O 1
ATOM 1055 N N . HIS A 1 132 ? -13.320 2.821 5.544 1.00 88.75 132 HIS A N 1
ATOM 1056 C CA . HIS A 1 132 ? -12.398 3.911 5.190 1.00 88.75 132 HIS A CA 1
ATOM 1057 C C . HIS A 1 132 ? -11.201 3.455 4.355 1.00 88.75 132 HIS A C 1
ATOM 1059 O O . HIS A 1 132 ? -10.715 4.203 3.511 1.00 88.75 132 HIS A O 1
ATOM 1065 N N . TRP A 1 133 ? -10.743 2.227 4.564 1.00 88.62 133 TRP A N 1
ATOM 1066 C CA . TRP A 1 133 ? -9.674 1.608 3.806 1.00 88.62 133 TRP A CA 1
ATOM 1067 C C . TRP A 1 133 ? -10.250 1.002 2.533 1.00 88.62 133 TRP A C 1
ATOM 1069 O O . TRP A 1 133 ? -10.600 -0.179 2.469 1.00 88.62 133 TRP A O 1
ATOM 1079 N N . LYS A 1 134 ? -10.385 1.845 1.508 1.00 72.69 134 LYS A N 1
ATOM 1080 C CA . LYS A 1 134 ? -10.758 1.378 0.176 1.00 72.69 134 LYS A CA 1
ATOM 1081 C C . LYS A 1 134 ? -9.620 0.502 -0.343 1.00 72.69 134 LYS A C 1
ATOM 1083 O O . LYS A 1 134 ? -8.572 1.022 -0.720 1.00 72.69 134 LYS A O 1
ATOM 1088 N N . ARG A 1 135 ? -9.832 -0.820 -0.336 1.00 70.88 135 ARG A N 1
ATOM 1089 C CA . ARG A 1 135 ? -8.948 -1.794 -0.993 1.00 70.88 135 ARG A CA 1
ATOM 1090 C C . ARG A 1 135 ? -8.761 -1.319 -2.431 1.00 70.88 135 ARG A C 1
ATOM 1092 O O . ARG A 1 135 ? -9.735 -1.194 -3.172 1.00 70.88 135 ARG A O 1
ATOM 1099 N N . GLY A 1 136 ? -7.544 -0.925 -2.769 1.00 63.16 136 GLY A N 1
ATOM 1100 C CA . GLY A 1 136 ? -7.288 -0.135 -3.962 1.00 63.16 136 GLY A CA 1
ATOM 1101 C C . GLY A 1 136 ? -6.459 -0.926 -4.941 1.00 63.16 136 GLY A C 1
ATOM 1102 O O . GLY A 1 136 ? -5.384 -1.387 -4.604 1.00 63.16 136 GLY A O 1
ATOM 1103 N N . ARG A 1 137 ? -6.942 -1.089 -6.165 1.00 73.12 137 ARG A N 1
ATOM 1104 C CA . ARG A 1 137 ? -6.069 -1.478 -7.269 1.00 73.12 137 ARG A CA 1
ATOM 1105 C C . ARG A 1 137 ? -5.077 -0.345 -7.519 1.00 73.12 137 ARG A C 1
ATOM 1107 O O . ARG A 1 137 ? -5.359 0.817 -7.217 1.00 73.12 137 ARG A O 1
ATOM 1114 N N . ASN A 1 138 ? -3.941 -0.687 -8.104 1.00 81.88 138 ASN A N 1
ATOM 1115 C CA . ASN A 1 138 ? -3.029 0.310 -8.631 1.00 81.88 138 ASN A CA 1
ATOM 1116 C C . ASN A 1 138 ? -3.762 1.250 -9.613 1.00 81.88 138 ASN A C 1
ATOM 1118 O O . ASN A 1 138 ? -4.551 0.779 -10.430 1.00 81.88 138 ASN A O 1
ATOM 1122 N N . ARG A 1 139 ? -3.492 2.557 -9.528 1.00 81.06 139 ARG A N 1
ATOM 1123 C CA . ARG A 1 139 ? -3.967 3.581 -10.481 1.00 81.06 139 ARG A CA 1
ATOM 1124 C C . ARG A 1 139 ? -2.836 4.190 -11.318 1.00 81.06 139 ARG A C 1
ATOM 1126 O O . ARG A 1 139 ? -3.099 4.996 -12.203 1.00 81.06 139 ARG A O 1
ATOM 1133 N N . THR A 1 140 ? -1.592 3.801 -11.046 1.00 83.25 140 THR A N 1
ATOM 1134 C CA . THR A 1 140 ? -0.383 4.344 -11.669 1.00 83.25 140 THR A CA 1
ATOM 1135 C C . THR A 1 140 ? 0.317 3.260 -12.481 1.00 83.25 140 THR A C 1
ATOM 1137 O O . THR A 1 140 ? 1.020 2.394 -11.946 1.00 83.25 140 THR A O 1
ATOM 1140 N N . HIS A 1 141 ? 0.138 3.299 -13.799 1.00 85.25 141 HIS A N 1
ATOM 1141 C CA . HIS A 1 141 ? 0.587 2.231 -14.701 1.00 85.25 141 HIS A CA 1
ATOM 1142 C C . HIS A 1 141 ? 1.849 2.572 -15.503 1.00 85.25 141 HIS A C 1
ATOM 1144 O O . HIS A 1 141 ? 2.420 1.691 -16.135 1.00 85.25 141 HIS A O 1
ATOM 1150 N N . ASN A 1 142 ? 2.293 3.827 -15.468 1.00 85.69 142 ASN A N 1
ATOM 1151 C CA . ASN A 1 142 ? 3.323 4.379 -16.347 1.00 85.69 142 ASN A CA 1
ATOM 1152 C C . ASN A 1 142 ? 4.367 5.209 -15.576 1.00 85.69 142 ASN A C 1
ATOM 1154 O O . ASN A 1 142 ? 4.805 6.256 -16.041 1.00 85.69 142 ASN A O 1
ATOM 1158 N N . GLN A 1 143 ? 4.782 4.738 -14.400 1.00 87.88 143 GLN A N 1
ATOM 1159 C CA . GLN A 1 143 ? 5.797 5.401 -13.577 1.00 87.88 143 GLN A CA 1
ATOM 1160 C C . GLN A 1 143 ? 7.017 4.501 -13.392 1.00 87.88 143 GLN A C 1
ATOM 1162 O O . GLN A 1 143 ? 6.877 3.328 -13.036 1.00 87.88 143 GLN A O 1
ATOM 1167 N N . ILE A 1 144 ? 8.203 5.082 -13.567 1.00 89.88 144 ILE A N 1
ATOM 1168 C CA . ILE A 1 144 ? 9.490 4.462 -13.251 1.00 89.88 144 ILE A CA 1
ATOM 1169 C C . ILE A 1 144 ? 10.004 5.090 -11.957 1.00 89.88 144 ILE A C 1
ATOM 1171 O O . ILE A 1 144 ? 10.149 6.307 -11.871 1.00 89.88 144 ILE A O 1
ATOM 1175 N N . VAL A 1 145 ? 10.271 4.257 -10.954 1.00 87.50 145 VAL A N 1
ATOM 1176 C CA . VAL A 1 145 ? 10.860 4.689 -9.682 1.00 87.50 145 VAL A CA 1
ATOM 1177 C C . VAL A 1 145 ? 12.356 4.419 -9.735 1.00 87.50 145 VAL A C 1
ATOM 1179 O O . VAL A 1 145 ? 12.782 3.303 -10.033 1.00 87.50 145 VAL A O 1
ATOM 1182 N N . VAL A 1 146 ? 13.146 5.449 -9.453 1.00 83.31 146 VAL A N 1
ATOM 1183 C CA . VAL A 1 146 ? 14.609 5.392 -9.455 1.00 83.31 146 VAL A CA 1
ATOM 1184 C C . VAL A 1 146 ? 15.148 5.827 -8.101 1.00 83.31 146 VAL A C 1
ATOM 1186 O O . VAL A 1 146 ? 14.579 6.710 -7.456 1.00 83.31 146 VAL A O 1
ATOM 1189 N N . ARG A 1 147 ? 16.258 5.226 -7.662 1.00 78.25 147 ARG A N 1
ATOM 1190 C CA . ARG A 1 147 ? 16.949 5.702 -6.462 1.00 78.25 147 ARG A CA 1
ATOM 1191 C C . ARG A 1 147 ? 17.809 6.906 -6.806 1.00 78.25 147 ARG A C 1
ATOM 1193 O O . ARG A 1 147 ? 18.567 6.862 -7.768 1.00 78.25 147 ARG A O 1
ATOM 1200 N N . SER A 1 148 ? 17.754 7.945 -5.985 1.00 72.38 148 SER A N 1
ATOM 1201 C CA . SER A 1 148 ? 18.553 9.156 -6.191 1.00 72.38 148 SER A CA 1
ATOM 1202 C C . SER A 1 148 ? 20.064 8.916 -6.130 1.00 72.38 148 SER A C 1
ATOM 1204 O O . SER A 1 148 ? 20.812 9.675 -6.723 1.00 72.38 148 SER A O 1
ATOM 1206 N N . ASP A 1 149 ? 20.525 7.877 -5.432 1.00 75.88 149 ASP A N 1
ATOM 1207 C CA . ASP A 1 149 ? 21.948 7.542 -5.304 1.00 75.88 149 ASP A CA 1
ATOM 1208 C C . ASP A 1 149 ? 22.506 6.737 -6.490 1.00 75.88 149 ASP A C 1
ATOM 1210 O O . ASP A 1 149 ? 23.714 6.556 -6.589 1.00 75.88 149 ASP A O 1
ATOM 1214 N N . GLN A 1 150 ? 21.650 6.270 -7.406 1.00 72.00 150 GLN A N 1
ATOM 1215 C CA . GLN A 1 150 ? 22.066 5.513 -8.595 1.00 72.00 150 GLN A CA 1
ATOM 1216 C C . GLN A 1 150 ? 22.137 6.360 -9.871 1.00 72.00 150 GLN A C 1
ATOM 1218 O O . GLN A 1 150 ? 22.508 5.846 -10.924 1.00 72.00 150 GLN A O 1
ATOM 1223 N N . TYR A 1 151 ? 21.798 7.649 -9.794 1.00 68.69 151 TYR A N 1
ATOM 1224 C CA . TYR A 1 151 ? 21.793 8.544 -10.947 1.00 68.69 151 TYR A CA 1
ATOM 1225 C C . TYR A 1 151 ? 22.399 9.894 -10.576 1.00 68.69 151 TYR A C 1
ATOM 1227 O O . TYR A 1 151 ? 22.056 10.485 -9.556 1.00 68.69 151 TYR A O 1
ATOM 1235 N N . ARG A 1 152 ? 23.281 10.410 -11.436 1.00 66.94 152 ARG A N 1
ATOM 1236 C CA . ARG A 1 152 ? 23.759 11.790 -11.329 1.00 66.94 152 ARG A CA 1
ATOM 1237 C C . ARG A 1 152 ? 22.707 12.715 -11.929 1.00 66.94 152 ARG A C 1
ATOM 1239 O O . ARG A 1 152 ? 22.367 12.591 -13.103 1.00 66.94 152 ARG A O 1
ATOM 1246 N N . THR A 1 153 ? 22.186 13.629 -11.122 1.00 64.44 153 THR A N 1
ATOM 1247 C CA . THR A 1 153 ? 21.299 14.699 -11.583 1.00 64.44 153 THR A CA 1
ATOM 1248 C C . THR A 1 153 ? 22.114 15.967 -11.774 1.00 64.44 153 THR A C 1
ATOM 1250 O O . THR A 1 153 ? 22.751 16.422 -10.828 1.00 64.44 153 THR A O 1
ATOM 1253 N N . PHE A 1 154 ? 22.061 16.552 -12.966 1.00 66.88 154 PHE A N 1
ATOM 1254 C CA . PHE A 1 154 ? 22.633 17.867 -13.231 1.00 66.88 154 PHE A CA 1
ATOM 1255 C C . PHE A 1 154 ? 21.488 18.868 -13.353 1.00 66.88 154 PHE A C 1
ATOM 1257 O O . PHE A 1 154 ? 20.555 18.659 -14.128 1.00 66.88 154 PHE A O 1
ATOM 1264 N N . THR A 1 155 ? 21.535 19.942 -12.575 1.00 60.91 155 THR A N 1
ATOM 1265 C CA . THR A 1 155 ? 20.710 21.125 -12.824 1.00 60.91 155 THR A CA 1
ATOM 1266 C C . THR A 1 155 ? 21.363 21.918 -13.945 1.00 60.91 155 THR A C 1
ATOM 1268 O O . THR A 1 155 ? 22.484 22.392 -13.783 1.00 60.91 155 THR A O 1
ATOM 1271 N N . LEU A 1 156 ? 20.681 22.041 -15.084 1.00 54.34 156 LEU A N 1
ATOM 1272 C CA . LEU A 1 156 ? 21.049 23.029 -16.093 1.00 54.34 156 LEU A CA 1
ATOM 1273 C C . LEU A 1 156 ? 20.769 24.411 -15.497 1.00 54.34 156 LEU A C 1
ATOM 1275 O O . LEU A 1 156 ? 19.614 24.749 -15.254 1.00 54.34 156 LEU A O 1
ATOM 1279 N N . THR A 1 157 ? 21.818 25.177 -15.215 1.00 47.59 157 THR A N 1
ATOM 1280 C CA . THR A 1 157 ? 21.707 26.625 -15.039 1.00 47.59 157 THR A CA 1
ATOM 1281 C C . THR A 1 157 ? 21.523 27.266 -16.413 1.00 47.59 157 THR A C 1
ATOM 1283 O O . THR A 1 157 ? 22.106 26.805 -17.403 1.00 47.59 157 THR A O 1
ATOM 1286 N N . ASP A 1 158 ? 20.691 28.306 -16.483 1.00 42.66 158 ASP A N 1
ATOM 1287 C CA . ASP A 1 158 ? 20.491 29.098 -17.698 1.00 42.66 158 ASP A CA 1
ATOM 1288 C C . ASP A 1 158 ? 21.858 29.605 -18.186 1.00 42.66 158 ASP A C 1
ATOM 1290 O O . ASP A 1 158 ? 22.512 30.406 -17.522 1.00 42.66 158 ASP A O 1
ATOM 1294 N N . GLY A 1 159 ? 22.346 29.043 -19.298 1.00 50.31 159 GLY A N 1
ATOM 1295 C CA . GLY A 1 159 ? 23.697 29.297 -19.819 1.00 50.31 159 GLY A CA 1
ATOM 1296 C C . GLY A 1 159 ? 24.544 28.059 -20.144 1.00 50.31 159 GLY A C 1
ATOM 1297 O O . GLY A 1 159 ? 25.680 28.208 -20.585 1.00 50.31 159 GLY A O 1
ATOM 1298 N N . GLY A 1 160 ? 24.031 26.836 -19.964 1.00 41.50 160 GLY A N 1
ATOM 1299 C CA . GLY A 1 160 ? 24.625 25.635 -20.576 1.00 41.50 160 GLY A CA 1
ATOM 1300 C C . GLY A 1 160 ? 25.997 25.211 -20.034 1.00 41.50 160 GLY A C 1
ATOM 1301 O O . GLY A 1 160 ? 26.706 24.458 -20.697 1.00 41.50 160 GLY A O 1
ATOM 1302 N N . LYS A 1 161 ? 26.383 25.647 -18.830 1.00 38.34 161 LYS A N 1
ATOM 1303 C CA . LYS A 1 161 ? 27.581 25.145 -18.140 1.00 38.34 161 LYS A CA 1
ATOM 1304 C C . LYS A 1 161 ? 27.167 24.186 -17.029 1.00 38.34 161 LYS A C 1
ATOM 1306 O O . LYS A 1 161 ? 26.640 24.599 -16.002 1.00 38.34 161 LYS A O 1
ATOM 1311 N N . THR A 1 162 ? 27.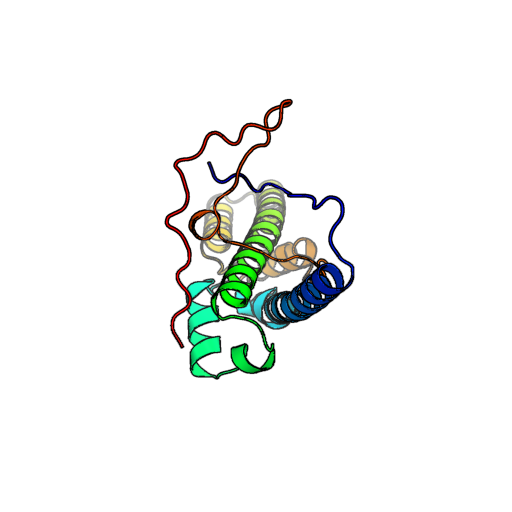412 22.893 -17.228 1.00 43.88 162 THR A N 1
ATOM 1312 C CA . THR A 1 162 ? 27.266 21.878 -16.178 1.00 43.88 162 THR A CA 1
ATOM 1313 C C . THR A 1 162 ? 28.386 22.047 -15.153 1.00 43.88 162 THR A C 1
ATOM 1315 O O . THR A 1 162 ? 29.538 21.737 -15.448 1.00 43.88 162 THR A O 1
ATOM 1318 N N . SER A 1 163 ? 28.080 22.518 -13.942 1.00 40.84 163 SER A N 1
ATOM 1319 C CA . SER A 1 163 ? 29.018 22.449 -12.818 1.00 40.84 163 SER A CA 1
ATOM 1320 C C . SER A 1 163 ? 29.024 21.025 -12.251 1.00 40.84 163 SER A C 1
ATOM 1322 O O . SER A 1 163 ? 28.195 20.630 -11.436 1.00 40.84 163 SER A O 1
ATOM 1324 N N . GLY A 1 164 ? 29.956 20.213 -12.742 1.00 44.12 164 GLY A N 1
ATOM 1325 C CA . GLY A 1 164 ? 30.208 18.857 -12.269 1.00 44.12 164 GLY A CA 1
ATOM 1326 C C . GLY A 1 164 ? 31.531 18.356 -12.835 1.00 44.12 164 GLY A C 1
ATOM 1327 O O . GLY A 1 164 ? 31.787 18.527 -14.022 1.00 44.12 164 GLY A O 1
ATOM 1328 N N . SER A 1 165 ? 32.375 17.792 -11.968 1.00 41.31 165 SER A N 1
ATOM 1329 C CA . SER A 1 165 ? 33.736 17.328 -12.282 1.00 41.31 165 SER A CA 1
ATOM 1330 C C . SER A 1 165 ? 33.783 16.449 -13.554 1.00 41.31 165 SER A C 1
ATOM 1332 O O . SER A 1 165 ? 32.841 15.672 -13.764 1.00 41.31 165 SER A O 1
ATOM 1334 N N . PRO A 1 166 ? 34.828 16.563 -14.405 1.00 37.06 166 PRO A N 1
ATOM 1335 C CA . PRO A 1 166 ? 34.839 15.964 -15.736 1.00 37.06 166 PRO A CA 1
ATOM 1336 C C . PRO A 1 166 ? 34.730 14.434 -15.696 1.00 37.06 166 PRO A C 1
ATOM 1338 O O . PRO A 1 166 ? 35.228 13.768 -14.790 1.00 37.06 166 PRO A O 1
ATOM 1341 N N . PHE A 1 167 ? 34.063 13.882 -16.710 1.00 40.53 167 PHE A N 1
ATOM 1342 C CA . PHE A 1 167 ? 34.055 12.455 -17.043 1.00 40.53 167 PHE A CA 1
ATOM 1343 C C . PHE A 1 167 ? 35.484 11.869 -17.034 1.00 40.53 167 PHE A C 1
ATOM 1345 O O . PHE A 1 167 ? 36.347 12.444 -17.695 1.00 40.53 167 PHE A O 1
ATOM 1352 N N . PRO A 1 168 ? 35.744 10.687 -16.444 1.00 37.28 168 PRO A N 1
ATOM 1353 C CA . PRO A 1 168 ? 36.727 9.792 -17.031 1.00 37.28 168 PRO A CA 1
ATOM 1354 C C . PRO A 1 168 ? 36.106 9.189 -18.298 1.00 37.28 168 PRO A C 1
ATOM 1356 O O . PRO A 1 168 ? 34.964 8.717 -18.284 1.00 37.28 168 PRO A O 1
ATOM 1359 N N . ALA A 1 169 ? 36.842 9.272 -19.403 1.00 34.69 169 ALA A N 1
ATOM 1360 C CA . ALA A 1 169 ? 36.460 8.720 -20.692 1.00 34.69 169 ALA A CA 1
ATOM 1361 C C . ALA A 1 169 ? 36.081 7.235 -20.560 1.00 34.69 169 ALA A C 1
ATOM 1363 O O . ALA A 1 169 ? 36.801 6.442 -19.954 1.00 34.69 169 ALA A O 1
ATOM 1364 N N . TRP A 1 170 ? 34.937 6.863 -21.133 1.00 33.47 170 TRP A N 1
ATOM 1365 C CA . TRP A 1 170 ? 34.589 5.467 -21.370 1.00 33.47 170 TRP A CA 1
ATOM 1366 C C . TRP A 1 170 ? 35.516 4.924 -22.464 1.00 33.47 170 TRP A C 1
ATOM 1368 O O . TRP A 1 170 ? 35.246 5.116 -23.647 1.00 33.47 170 TRP A O 1
ATOM 1378 N N . ASN A 1 171 ? 36.600 4.252 -22.074 1.00 33.25 171 ASN A N 1
ATOM 1379 C CA . ASN A 1 171 ? 37.319 3.361 -22.977 1.00 33.25 171 ASN A CA 1
ATOM 1380 C C . ASN A 1 171 ? 36.499 2.077 -23.106 1.00 33.25 171 ASN A C 1
ATOM 1382 O O . ASN A 1 171 ? 36.374 1.307 -22.154 1.00 33.25 171 ASN A O 1
ATOM 1386 N N . GLY A 1 172 ? 35.909 1.880 -24.284 1.00 39.53 172 GLY A N 1
ATOM 1387 C CA . GLY A 1 172 ? 35.448 0.566 -24.699 1.00 39.53 172 GLY A CA 1
ATOM 1388 C C . GLY A 1 172 ? 36.649 -0.369 -24.808 1.00 39.53 172 GLY A C 1
ATOM 1389 O O . GLY A 1 172 ? 37.652 -0.018 -25.425 1.00 39.53 172 GLY A O 1
ATOM 1390 N N . ALA A 1 173 ? 36.536 -1.542 -24.199 1.00 34.31 173 ALA A N 1
ATOM 1391 C CA . ALA A 1 173 ? 37.392 -2.677 -24.486 1.00 34.31 173 ALA A CA 1
ATOM 1392 C C . ALA A 1 173 ? 36.488 -3.855 -24.855 1.00 34.31 173 ALA A C 1
ATOM 1394 O O . ALA A 1 173 ? 35.472 -4.090 -24.195 1.00 34.31 173 ALA A O 1
ATOM 1395 N N . SER A 1 174 ? 36.870 -4.464 -25.975 1.00 37.69 174 SER A N 1
ATOM 1396 C CA . SER A 1 174 ? 36.344 -5.646 -26.654 1.00 37.69 174 SER A CA 1
ATOM 1397 C C . SER A 1 174 ? 36.098 -6.853 -25.758 1.00 37.69 174 SER A C 1
ATOM 1399 O O . SER A 1 174 ? 36.832 -7.011 -24.758 1.00 37.69 174 SER A O 1
#

Organism: Kibdelosporangium aridum (NCBI:txid2030)

Foldseek 3Di:
DDDDDDDDDDPDDPVRVVVLQLQLQLLLVLLQVLLVQQLDLNVLPPALVNVLVVCVVVVVVVVSVHDPQFSSQSSNVSVVVSVVLLVQLLVQLLVVLVVPPPDPVVNVVCVVCSVVSVLCVPPSSVVSSPVRSDSDGDPRRRDTGDDPVVDDDFDDDPPRDTPDDDDDDPDDDD